Protein AF-A0A1Y0VLN8-F1 (afdb_monomer)

Secondary structure (DSSP, 8-state):
-EEEEE----TTTTT--HHHHHHHHHHHHHHTTEEEEEE-S-SSSSHHHHHHHHHHHHHHHGGGSEEE-

Solvent-accessible surface area (backbone atoms only — not comparable to full-atom values): 3815 Å² total; per-residue (Å²): 134,40,72,46,72,51,59,63,63,33,32,70,82,69,70,50,60,63,70,64,48,39,51,55,48,28,54,50,37,60,76,69,55,28,41,34,39,40,36,80,49,45,45,33,97,46,65,71,57,35,51,53,49,50,53,52,35,32,65,70,36,40,92,62,26,49,68,48,112

Sequence (69 aa):
MKIAATSDNHFDVNKIDENQMAQKQAEYLLKQHVGVYLIAGDLFNKFNRSMQYVEKLQELVGEHTKVFS

Nearest PDB structures (foldseek):
  2rbg-assembly1_A  TM=6.299E-01  e=1.187E-01  Sulfurisphaera tokodaii
  1r47-assembly1_A  TM=6.365E-01  e=4.051E-01  Homo sapiens
  3tv8-assembly1_B  TM=6.459E-01  e=4.337E-01  Homo sapiens
  3lx9-assembly1_B  TM=6.550E-01  e=7.484E-01  Homo sapiens
  7v3x-assembly1_D  TM=6.091E-01  e=1.127E+00  Synechococcus elongatus PCC 7942 = FACHB-805

InterPro domains:
  IPR029052 Metallo-dependent phosphatase-like [G3DSA:3.60.21.10] (1-69)
  IPR029052 Metallo-dependent phosphatase-like [SSF56300] (1-64)

Structure (mmCIF, N/CA/C/O backbone):
data_AF-A0A1Y0VLN8-F1
#
_entry.id   AF-A0A1Y0VLN8-F1
#
loop_
_atom_site.group_PDB
_atom_site.id
_atom_site.type_symbol
_atom_site.label_atom_id
_atom_site.label_alt_id
_atom_site.label_comp_id
_atom_site.label_asym_id
_atom_site.label_entity_id
_atom_site.label_seq_id
_atom_site.pdbx_PDB_ins_code
_atom_site.Cartn_x
_atom_site.Cartn_y
_atom_site.Cartn_z
_atom_site.occupancy
_atom_site.B_iso_or_equiv
_atom_site.auth_seq_id
_atom_site.auth_comp_id
_atom_site.auth_asym_id
_atom_site.auth_atom_id
_atom_site.pdbx_PDB_model_num
ATOM 1 N N . MET A 1 1 ? -10.032 -4.929 15.437 1.00 81.69 1 MET A N 1
ATOM 2 C CA . MET A 1 1 ? -9.056 -4.424 14.447 1.00 81.69 1 MET A CA 1
ATOM 3 C C . MET A 1 1 ? -8.691 -5.580 13.530 1.00 81.69 1 MET A C 1
ATOM 5 O O . MET A 1 1 ? -8.326 -6.624 14.053 1.00 81.69 1 MET A O 1
ATOM 9 N N . LYS A 1 2 ? -8.876 -5.450 12.210 1.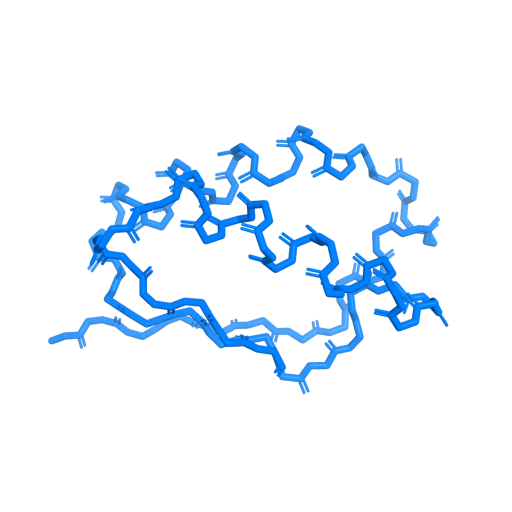00 94.88 2 LYS A N 1
ATOM 10 C CA . LYS A 1 2 ? -8.522 -6.509 11.249 1.00 94.88 2 LYS A CA 1
ATOM 11 C C . LYS A 1 2 ? -7.088 -6.317 10.769 1.00 94.88 2 LYS A C 1
ATOM 13 O O . LYS A 1 2 ? -6.700 -5.189 10.466 1.00 94.88 2 LYS A O 1
ATOM 18 N N . ILE A 1 3 ? -6.349 -7.414 10.688 1.00 94.75 3 ILE A N 1
ATOM 19 C CA . ILE A 1 3 ? -4.983 -7.457 10.171 1.00 94.75 3 ILE A CA 1
ATOM 20 C C . ILE A 1 3 ? -5.004 -8.358 8.942 1.00 94.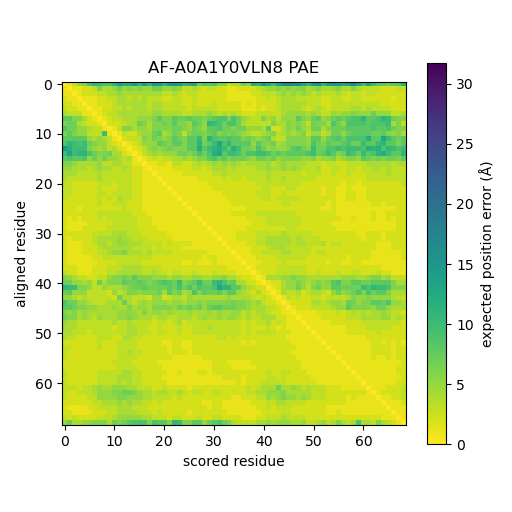75 3 ILE A C 1
ATOM 22 O O . ILE A 1 3 ? -5.576 -9.447 8.996 1.00 94.75 3 ILE A O 1
ATOM 26 N N . ALA A 1 4 ? -4.411 -7.901 7.847 1.00 95.25 4 ALA A N 1
ATOM 27 C CA . ALA A 1 4 ? -4.146 -8.730 6.680 1.00 95.25 4 ALA A CA 1
ATOM 28 C C . ALA A 1 4 ? -2.638 -8.763 6.427 1.00 95.25 4 ALA A C 1
ATOM 30 O O . ALA A 1 4 ? -1.934 -7.808 6.754 1.00 95.25 4 ALA A O 1
ATOM 31 N N . ALA A 1 5 ? -2.142 -9.863 5.869 1.00 93.69 5 ALA A N 1
ATOM 32 C CA . ALA A 1 5 ? -0.729 -10.006 5.567 1.00 93.69 5 ALA A CA 1
ATOM 33 C C . ALA A 1 5 ? -0.507 -10.709 4.229 1.00 93.69 5 ALA A C 1
ATOM 35 O O . ALA A 1 5 ? -1.318 -11.546 3.826 1.00 93.69 5 ALA A O 1
ATOM 36 N N . THR A 1 6 ? 0.588 -10.364 3.558 1.00 92.88 6 THR A N 1
ATOM 37 C CA . THR A 1 6 ? 1.079 -11.056 2.356 1.00 92.88 6 THR A CA 1
ATOM 38 C C . THR A 1 6 ? 2.586 -11.260 2.439 1.00 92.88 6 THR A C 1
ATOM 40 O O . THR A 1 6 ? 3.254 -10.618 3.246 1.00 92.88 6 THR A O 1
ATOM 43 N N . SER A 1 7 ? 3.110 -12.166 1.621 1.00 89.56 7 SER A N 1
ATOM 44 C CA . SER A 1 7 ? 4.540 -12.436 1.463 1.00 89.56 7 SER A CA 1
ATOM 45 C C . SER A 1 7 ? 4.801 -12.830 0.013 1.00 89.56 7 SER A C 1
ATOM 47 O O . SER A 1 7 ? 3.911 -13.395 -0.624 1.00 89.56 7 SER A O 1
ATOM 49 N N . ASP A 1 8 ? 6.008 -12.548 -0.474 1.00 82.75 8 ASP A N 1
ATOM 50 C CA . ASP A 1 8 ? 6.548 -13.057 -1.744 1.00 82.75 8 ASP A CA 1
ATOM 51 C C . ASP A 1 8 ? 5.666 -12.770 -2.964 1.00 82.75 8 ASP A C 1
ATOM 53 O O . ASP A 1 8 ? 5.345 -13.637 -3.779 1.00 82.75 8 ASP A O 1
ATOM 57 N N . ASN A 1 9 ? 5.268 -11.507 -3.098 1.00 79.81 9 ASN A N 1
ATOM 58 C CA . ASN A 1 9 ? 4.379 -11.073 -4.168 1.00 79.81 9 ASN A CA 1
ATOM 59 C C . ASN A 1 9 ? 5.084 -11.044 -5.544 1.00 79.81 9 ASN A C 1
ATOM 61 O O . ASN A 1 9 ? 4.419 -11.258 -6.564 1.00 79.81 9 ASN A O 1
ATOM 65 N N . HIS A 1 10 ? 6.403 -10.778 -5.582 1.00 83.88 10 HIS A N 1
ATOM 66 C CA . HIS A 1 10 ? 7.256 -10.769 -6.788 1.00 83.88 10 HIS A CA 1
ATOM 67 C C . HIS A 1 10 ? 6.574 -10.184 -8.044 1.00 83.88 10 HIS A C 1
ATOM 69 O O . HIS A 1 10 ? 6.492 -10.820 -9.103 1.00 83.88 10 HIS A O 1
ATOM 75 N N . PHE A 1 11 ? 6.036 -8.966 -7.940 1.00 80.88 11 PHE A N 1
ATOM 76 C CA . PHE A 1 11 ? 5.235 -8.362 -9.013 1.00 80.88 11 PHE A CA 1
ATOM 77 C C . PHE A 1 11 ? 6.031 -8.143 -10.309 1.00 80.88 11 PHE A C 1
ATOM 79 O O . PHE A 1 11 ? 5.467 -8.231 -11.402 1.00 80.88 11 PHE A O 1
ATOM 86 N N . ASP A 1 12 ? 7.345 -7.932 -10.202 1.00 75.38 12 ASP A N 1
ATOM 87 C CA . ASP A 1 12 ? 8.269 -7.842 -11.336 1.00 75.38 12 ASP A CA 1
ATOM 88 C C . ASP A 1 12 ? 8.430 -9.158 -12.096 1.00 75.38 12 ASP A C 1
ATOM 90 O O . ASP A 1 12 ? 8.462 -9.153 -13.328 1.00 75.38 12 ASP A O 1
ATOM 94 N N . VAL A 1 13 ? 8.503 -10.280 -11.383 1.00 76.81 13 VAL A N 1
ATOM 95 C CA . VAL A 1 13 ? 8.583 -11.615 -11.992 1.00 76.81 13 VAL A CA 1
ATOM 96 C C . VAL A 1 13 ? 7.253 -11.972 -12.653 1.00 76.81 13 VAL A C 1
ATOM 98 O O . VAL A 1 13 ? 7.224 -12.464 -13.783 1.00 76.81 13 VAL A O 1
ATOM 101 N N . ASN A 1 14 ? 6.148 -11.648 -11.981 1.00 76.38 14 ASN A N 1
ATOM 102 C CA . ASN A 1 14 ? 4.793 -11.957 -12.430 1.00 76.38 14 ASN A CA 1
ATOM 103 C C . ASN A 1 14 ? 4.266 -11.007 -13.524 1.00 76.38 14 ASN A C 1
ATOM 105 O O . ASN A 1 14 ? 3.151 -11.201 -14.008 1.00 76.38 14 ASN A O 1
ATOM 109 N N . LYS A 1 15 ? 5.059 -10.004 -13.941 1.00 83.88 15 LYS A N 1
ATOM 110 C CA . LYS A 1 15 ? 4.700 -8.984 -14.949 1.00 83.88 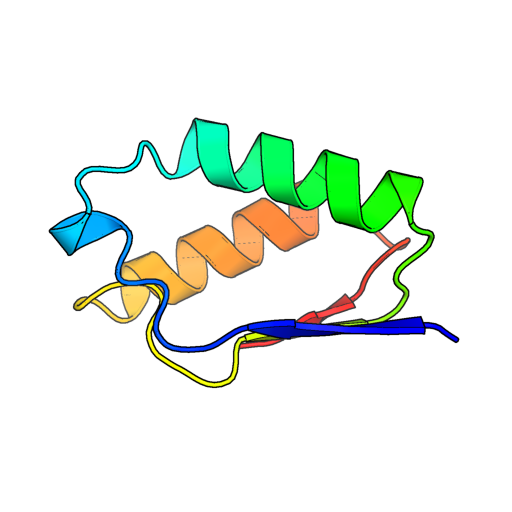15 LYS A CA 1
ATOM 111 C C . LYS A 1 15 ? 3.377 -8.275 -14.633 1.00 83.88 15 LYS A C 1
ATOM 113 O O . LYS A 1 15 ? 2.602 -7.953 -15.534 1.00 83.88 15 LYS A O 1
ATOM 118 N N . ILE A 1 16 ? 3.118 -8.055 -13.347 1.00 83.56 16 ILE A N 1
ATOM 119 C CA . ILE A 1 16 ? 1.931 -7.348 -12.872 1.00 83.56 16 ILE A CA 1
ATOM 120 C C . ILE A 1 16 ? 2.214 -5.847 -12.929 1.00 83.56 16 ILE A C 1
ATOM 122 O O . ILE A 1 16 ? 3.269 -5.395 -12.491 1.00 83.56 16 ILE A O 1
ATOM 126 N N . ASP A 1 17 ? 1.262 -5.073 -13.450 1.00 88.12 17 ASP A N 1
ATOM 127 C CA . ASP A 1 17 ? 1.302 -3.614 -13.352 1.00 88.12 17 ASP A CA 1
ATOM 128 C C . ASP A 1 17 ? 1.120 -3.208 -11.883 1.00 88.12 17 ASP A C 1
ATOM 130 O O . ASP A 1 17 ? 0.027 -3.307 -11.315 1.00 88.12 17 ASP A O 1
ATOM 134 N N . GLU A 1 18 ? 2.210 -2.764 -11.264 1.00 88.44 18 GLU A N 1
ATOM 135 C CA . GLU A 1 18 ? 2.249 -2.363 -9.859 1.00 88.44 18 GLU A CA 1
ATOM 136 C C . GLU A 1 18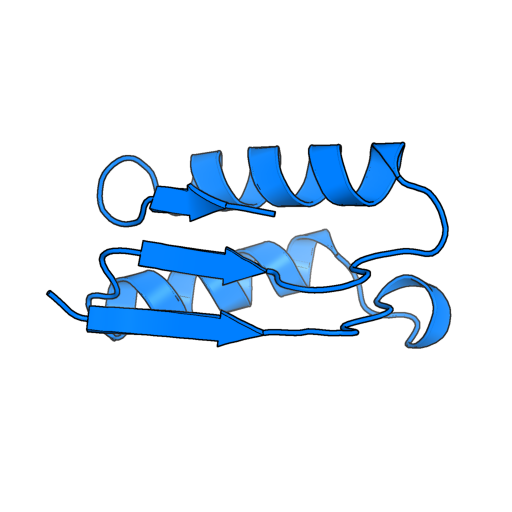 ? 1.262 -1.242 -9.517 1.00 88.44 18 GLU A C 1
ATOM 138 O O . GLU A 1 18 ? 0.71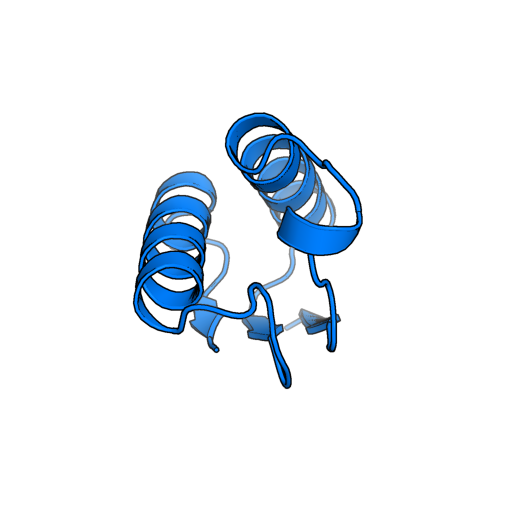6 -1.213 -8.416 1.00 88.44 18 GLU A O 1
ATOM 143 N N . ASN A 1 19 ? 0.967 -0.341 -10.453 1.00 89.69 19 ASN A N 1
ATOM 144 C CA . ASN A 1 19 ? 0.057 0.770 -10.199 1.00 89.69 19 ASN A CA 1
ATOM 145 C C . ASN A 1 19 ? -1.384 0.273 -10.122 1.00 89.69 19 ASN A C 1
ATOM 147 O O . ASN A 1 19 ? -2.123 0.654 -9.212 1.00 89.69 19 ASN A O 1
ATOM 151 N N . GLN A 1 20 ? -1.760 -0.608 -11.050 1.00 92.75 20 GLN A N 1
ATOM 152 C CA . GLN A 1 20 ? -3.076 -1.242 -11.042 1.00 92.75 20 GLN A CA 1
ATOM 153 C C . GLN A 1 20 ? -3.239 -2.169 -9.836 1.00 92.75 20 GLN A C 1
ATOM 155 O O . GLN A 1 20 ? -4.317 -2.222 -9.239 1.00 92.75 20 GLN A O 1
ATOM 160 N N . MET A 1 21 ? -2.182 -2.891 -9.453 1.00 92.81 21 MET A N 1
ATOM 161 C CA . MET A 1 21 ? -2.228 -3.766 -8.284 1.00 92.81 21 MET A CA 1
ATOM 162 C C . MET A 1 21 ? -2.377 -2.972 -6.987 1.00 92.81 21 MET A C 1
ATOM 164 O O . MET A 1 21 ? -3.217 -3.332 -6.163 1.00 92.81 21 MET A O 1
ATOM 168 N N . ALA A 1 22 ? -1.645 -1.865 -6.833 1.00 94.31 22 ALA A N 1
ATOM 169 C CA . ALA A 1 22 ? -1.760 -0.996 -5.665 1.00 94.31 22 ALA A CA 1
ATOM 170 C C . ALA A 1 22 ? -3.189 -0.452 -5.506 1.00 94.31 22 ALA A C 1
ATOM 172 O O . ALA A 1 22 ? -3.735 -0.487 -4.405 1.00 94.31 22 ALA A O 1
ATOM 173 N N . GLN A 1 23 ? -3.834 -0.034 -6.603 1.00 96.56 23 GLN A N 1
ATOM 174 C CA . GLN A 1 23 ? -5.237 0.400 -6.578 1.00 96.56 23 GLN A CA 1
ATOM 175 C C . GLN A 1 23 ? -6.178 -0.721 -6.125 1.00 96.56 23 GLN A C 1
ATOM 177 O O . GLN A 1 23 ? -6.952 -0.536 -5.188 1.00 96.56 23 GLN A O 1
ATOM 182 N N . LYS A 1 24 ? -6.068 -1.911 -6.725 1.00 95.69 24 LYS A N 1
ATOM 183 C CA . LYS A 1 24 ? -6.911 -3.061 -6.357 1.00 95.69 24 LYS A CA 1
ATOM 184 C C . LYS A 1 24 ? -6.697 -3.506 -4.910 1.00 95.69 24 LYS A C 1
ATOM 186 O O . LYS A 1 24 ? -7.660 -3.859 -4.229 1.00 95.69 24 LYS A O 1
ATOM 191 N N . GLN A 1 25 ? -5.452 -3.495 -4.427 1.00 95.62 25 GLN A N 1
ATOM 192 C CA . GLN A 1 25 ? -5.154 -3.800 -3.027 1.00 95.62 25 GLN A CA 1
ATOM 193 C C . GLN A 1 25 ? -5.759 -2.750 -2.100 1.00 95.62 25 GLN A C 1
ATOM 195 O O . GLN A 1 25 ? -6.430 -3.129 -1.143 1.00 95.62 25 GLN A O 1
ATOM 200 N N . ALA A 1 26 ? -5.591 -1.460 -2.395 1.00 97.56 26 ALA A N 1
ATOM 201 C CA . ALA A 1 26 ? -6.175 -0.391 -1.592 1.00 97.56 26 ALA A CA 1
ATOM 202 C C . ALA A 1 26 ? -7.702 -0.524 -1.498 1.00 97.56 26 ALA A C 1
ATOM 204 O O . ALA A 1 26 ? -8.251 -0.548 -0.397 1.00 97.56 26 ALA A O 1
ATOM 205 N N . GLU A 1 27 ? -8.384 -0.715 -2.631 1.00 97.62 27 GLU A N 1
ATOM 206 C CA . GLU A 1 27 ? -9.834 -0.934 -2.672 1.00 97.62 27 GLU A CA 1
ATOM 207 C C . GLU A 1 27 ? -10.262 -2.118 -1.800 1.00 97.62 27 GLU A C 1
ATOM 209 O O . GLU A 1 27 ? -11.224 -2.019 -1.033 1.00 97.62 27 GLU A O 1
ATOM 214 N N . TYR A 1 28 ? -9.540 -3.239 -1.882 1.00 97.06 28 TYR A N 1
ATOM 215 C CA . TYR A 1 28 ? -9.834 -4.417 -1.074 1.00 97.06 28 TYR A CA 1
ATOM 216 C C . TYR A 1 28 ? -9.638 -4.152 0.423 1.00 97.06 28 TYR A C 1
ATOM 218 O O . TYR A 1 28 ? -10.520 -4.475 1.221 1.00 97.06 28 TYR A O 1
ATOM 226 N N . LEU A 1 29 ? -8.512 -3.548 0.811 1.00 97.62 29 LEU A N 1
ATOM 227 C CA . LEU A 1 29 ? -8.183 -3.253 2.209 1.00 97.62 29 LEU A CA 1
ATOM 228 C C . LEU A 1 29 ? -9.224 -2.320 2.838 1.00 97.62 29 LEU A C 1
ATOM 230 O O . LEU A 1 29 ? -9.732 -2.610 3.927 1.00 97.62 29 LEU A O 1
ATOM 234 N N . LEU A 1 30 ? -9.609 -1.266 2.116 1.00 97.31 30 LEU A N 1
ATOM 235 C CA . LEU A 1 30 ? -10.633 -0.315 2.544 1.00 97.31 30 LEU A CA 1
ATOM 236 C C . LEU A 1 30 ? -12.009 -0.980 2.651 1.00 97.31 30 LEU A C 1
ATOM 238 O O . LEU A 1 30 ? -12.667 -0.868 3.688 1.00 97.31 30 LEU A O 1
ATOM 242 N N . LYS A 1 31 ? -12.422 -1.739 1.626 1.00 97.56 31 LYS A N 1
ATOM 243 C CA . LYS A 1 31 ? -13.708 -2.457 1.607 1.00 97.56 31 LYS A CA 1
ATOM 244 C C . LYS A 1 31 ? -13.820 -3.479 2.735 1.00 97.56 31 LYS A C 1
ATOM 246 O O . LYS A 1 31 ? -14.902 -3.683 3.277 1.00 97.56 31 LYS A O 1
ATOM 251 N N . GLN A 1 32 ? -12.718 -4.138 3.085 1.00 97.50 32 GLN A N 1
ATOM 252 C CA . GLN A 1 32 ? -12.692 -5.112 4.174 1.00 97.50 32 GLN A CA 1
ATOM 253 C C . GLN A 1 32 ? -12.497 -4.478 5.555 1.00 97.50 32 GLN A C 1
ATOM 255 O O . GLN A 1 32 ? -12.587 -5.202 6.554 1.00 97.50 32 GLN A O 1
ATOM 260 N N . HIS A 1 33 ? -12.286 -3.161 5.633 1.00 96.62 33 HIS A N 1
A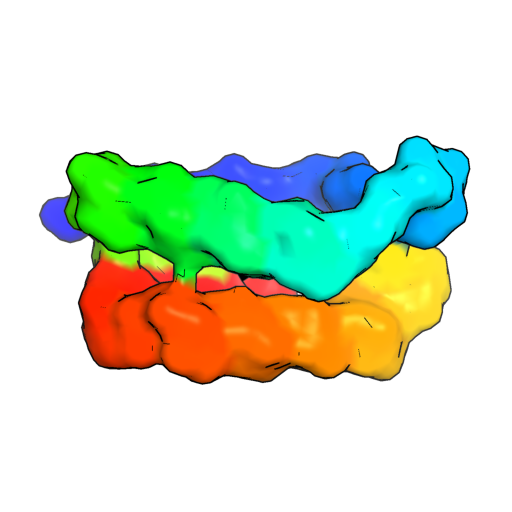TOM 261 C CA . HIS A 1 33 ? -11.966 -2.431 6.861 1.00 96.62 33 HIS A CA 1
ATOM 262 C C . HIS A 1 33 ? -10.735 -3.013 7.576 1.00 96.62 33 HIS A C 1
ATOM 264 O O . HIS A 1 33 ? -10.757 -3.292 8.781 1.00 96.62 33 HIS A O 1
ATOM 270 N N . VAL A 1 34 ? -9.670 -3.264 6.811 1.00 97.75 34 VAL A N 1
ATOM 271 C CA . VAL A 1 34 ? -8.376 -3.703 7.344 1.00 97.75 34 VAL A CA 1
ATOM 272 C C . VAL A 1 34 ? -7.685 -2.515 8.006 1.00 97.75 34 VAL A C 1
ATOM 274 O O . VAL A 1 34 ? -7.518 -1.476 7.385 1.00 97.75 34 VAL A O 1
ATOM 277 N N . GLY A 1 35 ? -7.282 -2.659 9.269 1.00 96.38 35 GLY A N 1
ATOM 278 C CA . GLY A 1 35 ? -6.593 -1.596 10.009 1.00 96.38 35 GLY A CA 1
ATOM 279 C C . GLY A 1 35 ? -5.070 -1.669 9.900 1.00 96.38 35 GLY A C 1
ATOM 280 O O . GLY A 1 35 ? -4.396 -0.646 9.985 1.00 96.38 35 GLY A O 1
ATOM 281 N N . VAL A 1 36 ? -4.522 -2.870 9.697 1.00 96.88 36 VAL A N 1
ATOM 282 C CA . VAL A 1 36 ? -3.083 -3.099 9.511 1.00 96.88 36 VAL A CA 1
ATOM 283 C C . VAL A 1 36 ? -2.873 -4.057 8.349 1.00 96.88 36 VAL A C 1
ATOM 285 O O . VAL A 1 36 ? -3.481 -5.129 8.314 1.00 96.88 36 VAL A O 1
ATOM 288 N N . TYR A 1 37 ? -1.998 -3.680 7.427 1.00 96.88 37 TYR A N 1
ATOM 289 C CA . TYR A 1 37 ? -1.555 -4.521 6.330 1.00 96.88 37 TYR A CA 1
ATOM 290 C C . TYR A 1 37 ? -0.045 -4.740 6.419 1.00 96.88 37 TYR A C 1
ATOM 292 O O . TYR A 1 37 ? 0.719 -3.782 6.340 1.00 96.88 37 TYR A O 1
ATOM 300 N N . LEU A 1 38 ? 0.374 -5.989 6.625 1.00 95.62 38 LEU A N 1
ATOM 301 C CA . LEU A 1 38 ? 1.780 -6.367 6.761 1.00 95.62 38 LEU A CA 1
ATOM 302 C C . LEU A 1 38 ? 2.267 -7.112 5.517 1.00 95.62 38 LEU A C 1
ATOM 304 O O . LEU A 1 38 ? 1.676 -8.107 5.100 1.00 95.62 38 LEU A O 1
ATOM 308 N N . ILE A 1 39 ? 3.378 -6.669 4.958 1.00 93.69 39 ILE A N 1
ATOM 309 C CA . ILE A 1 39 ? 4.058 -7.310 3.842 1.00 93.69 39 ILE A CA 1
ATOM 310 C C . ILE A 1 39 ? 5.323 -7.944 4.423 1.00 93.69 39 ILE A C 1
ATOM 312 O O . ILE A 1 39 ? 6.254 -7.254 4.799 1.00 93.69 39 ILE A O 1
ATOM 316 N N . ALA A 1 40 ? 5.316 -9.260 4.605 1.00 87.88 40 ALA A N 1
ATOM 317 C CA . ALA A 1 40 ? 6.334 -9.980 5.374 1.00 87.88 40 ALA A CA 1
ATOM 318 C C . ALA A 1 40 ? 7.486 -10.545 4.518 1.00 87.88 40 ALA A C 1
ATOM 320 O O . ALA A 1 40 ? 8.332 -11.265 5.045 1.00 87.88 40 ALA A O 1
ATOM 321 N N . GLY A 1 41 ? 7.509 -10.241 3.218 1.00 80.94 41 GLY A N 1
ATOM 322 C CA . GLY A 1 41 ? 8.476 -10.769 2.255 1.00 80.94 41 GLY A CA 1
ATOM 323 C C . GLY A 1 41 ? 8.550 -9.917 0.990 1.00 80.94 41 GLY A C 1
ATOM 324 O O . GLY A 1 41 ? 8.021 -8.803 0.943 1.00 80.94 41 GLY A O 1
ATOM 325 N N . ASP A 1 42 ? 9.192 -10.435 -0.055 1.00 82.31 42 ASP A N 1
ATOM 326 C CA . ASP A 1 42 ? 9.618 -9.596 -1.176 1.00 82.31 42 ASP A CA 1
ATOM 327 C C . ASP A 1 42 ? 8.458 -9.177 -2.099 1.00 82.31 42 ASP A C 1
ATOM 329 O O . ASP A 1 42 ? 7.749 -9.991 -2.698 1.00 82.31 42 ASP A O 1
ATOM 333 N N . LEU A 1 43 ? 8.289 -7.861 -2.277 1.00 80.44 43 LEU A N 1
ATOM 334 C CA . LEU A 1 43 ? 7.402 -7.291 -3.301 1.00 80.44 43 LEU A CA 1
ATOM 335 C C . LEU A 1 43 ? 8.042 -7.315 -4.692 1.00 80.44 43 LEU A C 1
ATOM 337 O O . LEU A 1 43 ? 7.366 -7.575 -5.690 1.00 80.44 43 LEU A O 1
ATOM 341 N N . PHE A 1 44 ? 9.342 -7.028 -4.742 1.00 84.00 44 PHE A N 1
ATOM 342 C CA . PHE A 1 44 ? 10.163 -6.929 -5.944 1.00 84.00 44 PHE A CA 1
ATOM 343 C C . PHE A 1 44 ? 11.585 -7.390 -5.627 1.00 84.00 44 PHE A C 1
ATOM 345 O O . PHE A 1 44 ? 12.039 -7.249 -4.494 1.00 84.00 44 PHE A O 1
ATOM 352 N N . ASN A 1 45 ? 12.352 -7.790 -6.646 1.00 81.94 45 ASN A N 1
ATOM 353 C CA . ASN A 1 45 ? 13.778 -8.106 -6.464 1.00 81.94 45 ASN A CA 1
ATOM 354 C C . ASN A 1 45 ? 14.636 -6.887 -6.076 1.00 81.94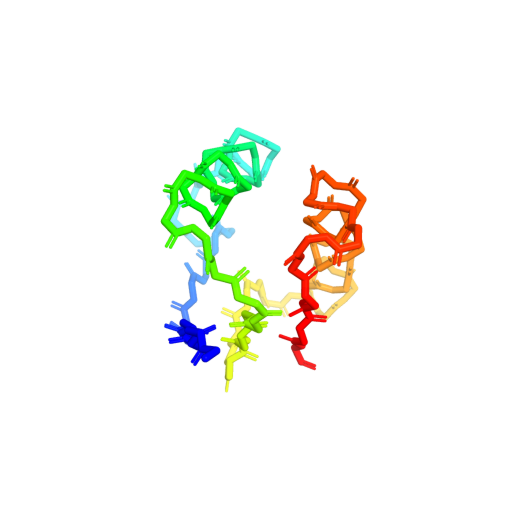 45 ASN A C 1
ATOM 356 O O . ASN A 1 45 ? 15.777 -7.031 -5.643 1.00 81.94 45 ASN A O 1
ATOM 360 N N . LYS A 1 46 ? 14.130 -5.666 -6.291 1.00 83.62 46 LYS A N 1
ATOM 361 C CA . LYS A 1 46 ? 14.826 -4.423 -5.944 1.00 83.62 46 LYS A CA 1
ATOM 362 C C . LYS A 1 46 ? 14.127 -3.744 -4.771 1.00 83.62 46 LYS A C 1
ATOM 364 O O . LYS A 1 46 ? 13.006 -3.265 -4.925 1.00 83.62 46 LYS A O 1
ATOM 369 N N . PHE A 1 47 ? 14.830 -3.619 -3.646 1.00 84.62 47 PHE A N 1
ATOM 370 C CA . PHE A 1 47 ? 14.309 -3.035 -2.403 1.00 84.62 47 PHE A CA 1
ATOM 371 C C . PHE A 1 47 ? 13.682 -1.641 -2.580 1.00 84.62 47 PHE A C 1
ATOM 373 O O . PHE A 1 47 ? 12.625 -1.356 -2.025 1.00 84.62 47 PHE A O 1
ATOM 380 N N . ASN A 1 48 ? 14.287 -0.777 -3.402 1.00 87.88 48 ASN A N 1
ATOM 381 C CA . ASN A 1 48 ? 13.753 0.563 -3.653 1.00 87.88 48 ASN A CA 1
ATOM 382 C C . ASN A 1 48 ? 12.348 0.538 -4.278 1.00 87.88 48 ASN A C 1
ATOM 384 O O . ASN A 1 48 ? 11.545 1.421 -3.997 1.00 87.88 48 ASN A O 1
ATOM 388 N N . ARG A 1 49 ? 12.032 -0.480 -5.087 1.00 88.75 49 ARG A N 1
ATOM 389 C CA . ARG A 1 49 ? 10.691 -0.654 -5.659 1.00 88.75 49 ARG A CA 1
ATOM 390 C C . ARG A 1 49 ? 9.693 -1.140 -4.614 1.00 88.75 49 ARG A C 1
ATOM 392 O O . ARG A 1 49 ? 8.557 -0.683 -4.623 1.00 88.75 49 ARG A O 1
ATOM 399 N N . SER A 1 50 ? 10.123 -2.008 -3.697 1.00 88.81 50 SER A N 1
ATOM 400 C CA . SER A 1 50 ? 9.308 -2.431 -2.551 1.00 88.81 50 SER A CA 1
ATOM 401 C C . SER A 1 50 ? 8.907 -1.228 -1.695 1.00 88.81 50 SER A C 1
ATOM 403 O O . SER A 1 50 ? 7.724 -1.049 -1.423 1.00 88.81 50 SER A O 1
ATOM 405 N N . MET A 1 51 ? 9.857 -0.340 -1.378 1.00 91.25 51 MET A N 1
ATOM 406 C CA . MET A 1 51 ? 9.572 0.895 -0.637 1.00 91.25 51 MET A CA 1
ATOM 407 C C . MET A 1 51 ? 8.610 1.829 -1.377 1.00 91.25 51 MET A C 1
ATOM 409 O O . MET A 1 51 ? 7.606 2.238 -0.803 1.00 91.25 51 MET A O 1
ATOM 413 N N . GLN A 1 52 ? 8.858 2.104 -2.662 1.00 92.88 52 GLN A N 1
ATOM 414 C CA . GLN A 1 52 ? 7.973 2.951 -3.476 1.00 92.88 52 GLN A CA 1
ATOM 415 C C . GLN A 1 52 ? 6.544 2.400 -3.548 1.00 92.88 52 GLN A C 1
ATOM 417 O O . GLN A 1 52 ? 5.574 3.156 -3.537 1.00 92.88 52 GLN A O 1
ATOM 422 N N . TYR A 1 53 ? 6.400 1.076 -3.617 1.00 93.94 53 TYR A N 1
ATOM 423 C CA . TYR A 1 53 ? 5.093 0.431 -3.623 1.00 93.94 53 TYR A CA 1
ATOM 424 C C . TYR A 1 53 ? 4.375 0.564 -2.280 1.00 93.94 53 TYR A C 1
ATOM 426 O O . TYR A 1 53 ? 3.177 0.837 -2.257 1.00 93.94 53 TYR A O 1
ATOM 434 N N . VAL A 1 54 ? 5.094 0.394 -1.169 1.00 94.31 54 VAL A N 1
ATOM 435 C CA . VAL A 1 54 ? 4.549 0.562 0.187 1.00 94.31 54 VAL A CA 1
ATOM 436 C C . VAL A 1 54 ? 4.088 1.994 0.413 1.00 94.31 54 VAL A C 1
ATOM 438 O O . VAL A 1 54 ? 2.962 2.194 0.860 1.00 94.31 54 VAL A O 1
ATOM 441 N N . GLU A 1 55 ? 4.912 2.979 0.054 1.00 95.38 55 GLU A N 1
ATOM 442 C CA . GLU A 1 55 ? 4.569 4.403 0.139 1.00 95.38 55 GLU A CA 1
ATOM 443 C C . GLU A 1 55 ? 3.314 4.705 -0.681 1.00 95.38 55 GLU A C 1
ATOM 445 O O . GLU A 1 55 ? 2.340 5.247 -0.159 1.00 95.38 55 GLU A O 1
ATOM 450 N N . LYS A 1 56 ? 3.275 4.243 -1.933 1.00 96.25 56 LYS A N 1
ATOM 451 C CA . LYS A 1 56 ? 2.110 4.406 -2.803 1.00 96.25 56 LYS A CA 1
ATOM 452 C C . LYS A 1 56 ? 0.852 3.752 -2.235 1.00 96.25 56 LYS A C 1
ATOM 454 O O . LYS A 1 56 ? -0.232 4.327 -2.296 1.00 96.25 56 LYS A O 1
ATOM 459 N N . LEU A 1 57 ? 0.966 2.535 -1.710 1.00 96.69 57 LEU A N 1
ATOM 460 C CA . LEU A 1 57 ? -0.176 1.843 -1.123 1.00 96.69 57 LEU A CA 1
ATOM 461 C C . LEU A 1 57 ? -0.662 2.569 0.135 1.00 96.69 57 LEU A C 1
ATOM 463 O O . LEU A 1 57 ? -1.870 2.697 0.317 1.00 96.69 57 LEU A O 1
ATOM 467 N N . GLN A 1 58 ? 0.260 3.085 0.954 1.00 97.75 58 GLN A N 1
ATOM 468 C CA . GLN A 1 58 ? -0.045 3.883 2.139 1.00 97.75 58 GLN A CA 1
ATOM 469 C C . GLN A 1 58 ? -0.763 5.193 1.781 1.00 97.75 58 GLN A C 1
ATOM 471 O O . GLN A 1 58 ? -1.718 5.559 2.467 1.00 97.75 58 GLN A O 1
ATOM 476 N N . GLU A 1 59 ? -0.365 5.867 0.700 1.00 97.75 59 GLU A N 1
ATOM 477 C CA . GLU A 1 59 ? -1.063 7.051 0.178 1.00 97.75 59 GLU A CA 1
ATOM 478 C C . GLU A 1 59 ? -2.500 6.723 -0.255 1.00 97.75 59 GLU A C 1
ATOM 480 O O . GLU A 1 59 ? -3.425 7.471 0.058 1.00 97.75 59 GLU A O 1
ATOM 485 N N . LEU A 1 60 ? -2.708 5.589 -0.934 1.00 97.88 60 LEU A N 1
ATOM 486 C CA . LEU A 1 60 ? -4.026 5.187 -1.439 1.00 97.88 60 LEU A CA 1
ATOM 487 C C . LEU A 1 60 ? -5.016 4.814 -0.327 1.00 97.88 60 LEU A C 1
ATOM 489 O O . LEU A 1 60 ? -6.209 5.089 -0.453 1.00 97.88 60 LEU A O 1
ATOM 493 N N . VAL A 1 61 ? -4.548 4.164 0.743 1.00 97.62 61 VAL A N 1
ATOM 494 C CA . VAL A 1 61 ? -5.408 3.759 1.872 1.00 97.62 61 VAL A CA 1
ATOM 495 C C . VAL A 1 61 ? -5.550 4.847 2.941 1.00 97.62 61 VAL A C 1
ATOM 497 O O . VAL A 1 61 ? -6.465 4.778 3.767 1.00 97.62 61 VAL A O 1
ATOM 500 N N . GLY A 1 62 ? -4.669 5.851 2.937 1.00 97.00 62 GLY A N 1
ATOM 501 C CA . GLY A 1 62 ? -4.654 6.932 3.919 1.00 97.00 62 GLY A CA 1
ATOM 502 C C . GLY A 1 62 ? -4.557 6.415 5.358 1.00 97.00 62 GLY A C 1
ATOM 503 O O . GLY A 1 62 ? -3.914 5.409 5.643 1.00 97.00 62 GLY A O 1
ATOM 504 N N . GLU A 1 63 ? -5.232 7.085 6.289 1.00 96.25 63 GLU A N 1
ATOM 505 C CA . GLU A 1 63 ? -5.196 6.722 7.715 1.00 96.25 63 GLU A CA 1
ATOM 506 C C . GLU A 1 63 ? -6.020 5.468 8.063 1.00 96.25 63 GLU A C 1
ATOM 508 O O . GLU A 1 63 ? -5.922 4.950 9.177 1.00 96.25 63 GLU A O 1
ATOM 513 N N . HIS A 1 64 ? -6.833 4.958 7.128 1.00 96.25 64 HIS A N 1
ATOM 514 C CA . HIS A 1 64 ? -7.718 3.815 7.373 1.00 96.25 64 HIS A CA 1
ATOM 515 C C . HIS A 1 64 ? -6.957 2.502 7.569 1.00 96.25 64 HIS A C 1
ATOM 517 O O . HIS A 1 64 ? -7.420 1.626 8.306 1.00 96.25 64 HIS A O 1
ATOM 523 N N . THR A 1 65 ? -5.797 2.367 6.926 1.00 97.69 65 THR A N 1
ATOM 524 C CA . THR A 1 65 ? -4.952 1.178 7.006 1.00 97.69 65 THR A CA 1
ATOM 525 C C . THR A 1 65 ? -3.499 1.602 7.170 1.00 97.69 65 THR A C 1
ATOM 527 O O . THR A 1 65 ? -2.982 2.394 6.388 1.00 97.69 65 THR A 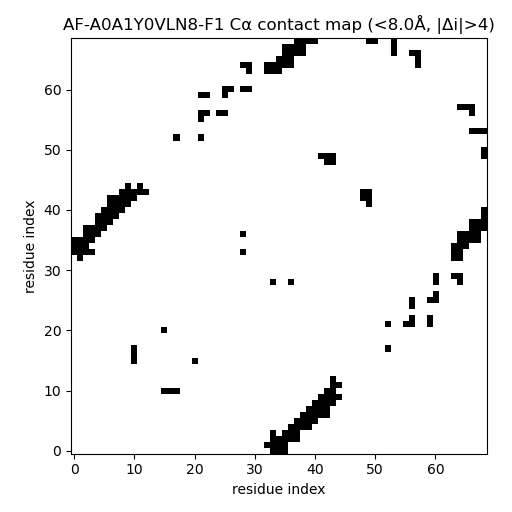O 1
ATOM 530 N N . LYS A 1 66 ? -2.810 1.042 8.165 1.00 97.56 66 LYS A N 1
ATOM 531 C CA . LYS A 1 66 ? -1.355 1.187 8.294 1.00 97.56 66 LYS A CA 1
ATOM 532 C C . LYS A 1 66 ? -0.660 0.081 7.513 1.00 97.56 66 LYS A C 1
ATOM 534 O O . LYS A 1 66 ? -0.911 -1.094 7.790 1.00 97.56 66 LYS A O 1
ATOM 539 N N . VAL A 1 67 ? 0.182 0.451 6.558 1.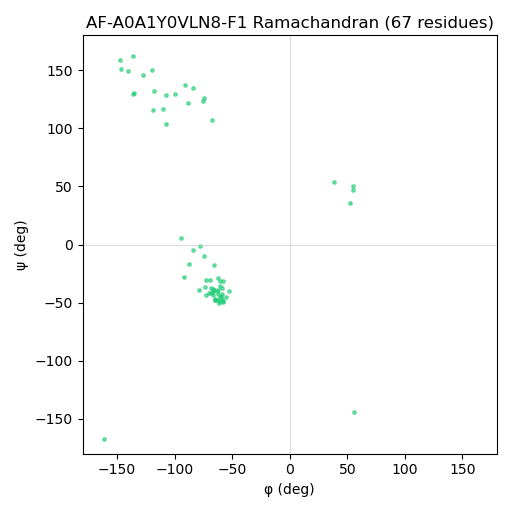00 96.56 67 VAL A N 1
ATOM 540 C CA . VAL A 1 67 ? 0.940 -0.472 5.710 1.00 96.56 67 VAL A CA 1
ATOM 541 C C . VAL A 1 67 ? 2.364 -0.596 6.243 1.00 96.56 67 VAL A C 1
ATOM 543 O O . VAL A 1 67 ? 3.032 0.407 6.480 1.00 96.56 67 VAL A O 1
ATOM 546 N N . PHE A 1 68 ? 2.829 -1.829 6.422 1.00 93.94 68 PHE A N 1
ATOM 547 C CA . PHE A 1 68 ? 4.192 -2.152 6.843 1.00 93.94 68 PHE A CA 1
ATOM 548 C C . PHE A 1 68 ? 4.813 -3.146 5.866 1.00 93.94 68 PHE A C 1
ATOM 550 O O . PHE A 1 68 ? 4.104 -4.011 5.349 1.00 93.94 68 PHE A O 1
ATOM 557 N N . SER A 1 69 ? 6.121 -3.033 5.648 1.00 86.69 69 SER A N 1
ATOM 558 C CA . SER A 1 69 ? 6.942 -3.973 4.883 1.00 86.69 69 SER A CA 1
ATOM 559 C C . SER A 1 69 ? 8.314 -4.130 5.512 1.00 86.69 69 SER A C 1
ATOM 561 O O . SER A 1 69 ? 8.708 -3.219 6.274 1.00 86.69 69 SER A O 1
#

Mean predicted aligned error: 3.25 Å

Radius of gyration: 11.15 Å; Cα contacts (8 Å, |Δi|>4): 106; chains: 1; bounding box: 28×20×29 Å

pLDDT: mean 91.32, std 6.51, range [75.38, 97.88]

Foldseek 3Di:
DAEEEEEDQACVVVVHDLVVVLLVVLVVCVVVQHAEYEYPYDPHPDVVVVVVSQVSSCVSNPNSYHYYD

Organism: Pediococcus pentosaceus (NCBI:txid1255)